Protein AF-A0A382PCJ2-F1 (afdb_monomer_lite)

Structure (mmCIF, N/CA/C/O backbone):
data_AF-A0A382PCJ2-F1
#
_entry.id   AF-A0A382PCJ2-F1
#
loop_
_atom_site.group_PDB
_atom_site.id
_atom_site.type_symbol
_atom_site.label_atom_id
_atom_site.label_alt_id
_atom_site.label_comp_id
_atom_site.label_asym_id
_atom_site.label_entity_id
_atom_site.label_seq_id
_atom_site.pdbx_PDB_ins_code
_atom_site.Cartn_x
_atom_site.Cartn_y
_atom_site.Cartn_z
_atom_site.occupancy
_atom_site.B_iso_or_equiv
_atom_site.auth_seq_id
_atom_site.auth_comp_id
_atom_site.auth_asym_id
_atom_site.auth_atom_id
_atom_site.pdbx_PDB_model_num
ATOM 1 N N . MET A 1 1 ? -37.882 2.345 -4.789 1.00 73.88 1 MET A N 1
ATOM 2 C CA . MET A 1 1 ? -37.078 1.806 -5.916 1.00 73.88 1 MET A CA 1
ATOM 3 C C . MET A 1 1 ? -35.637 2.309 -5.923 1.00 73.88 1 MET A C 1
ATOM 5 O O . MET A 1 1 ? -34.741 1.479 -5.867 1.00 73.88 1 MET A O 1
ATOM 9 N N . ILE A 1 2 ? -35.385 3.625 -5.917 1.00 85.50 2 ILE A N 1
ATOM 10 C CA . ILE A 1 2 ? -34.018 4.200 -5.956 1.00 85.50 2 ILE A CA 1
ATOM 11 C C . ILE A 1 2 ? -33.118 3.710 -4.804 1.00 85.50 2 ILE A C 1
ATOM 13 O O . ILE A 1 2 ? -31.953 3.381 -5.018 1.00 85.50 2 ILE A O 1
ATOM 17 N N . SER A 1 3 ? -33.665 3.580 -3.592 1.00 86.50 3 SER A N 1
ATOM 18 C CA . SER A 1 3 ? -32.936 3.057 -2.426 1.00 86.50 3 SER A CA 1
ATOM 19 C C . SER A 1 3 ? -32.513 1.589 -2.572 1.00 86.50 3 SER A C 1
ATOM 21 O O . SER A 1 3 ? -31.438 1.214 -2.113 1.00 86.50 3 SER A O 1
ATOM 23 N N . HIS A 1 4 ? -33.323 0.764 -3.242 1.00 90.81 4 HIS A N 1
ATOM 24 C CA . HIS A 1 4 ? -33.021 -0.647 -3.494 1.00 90.81 4 HIS A CA 1
ATOM 25 C C . HIS A 1 4 ? -31.885 -0.796 -4.513 1.00 90.81 4 HIS A C 1
ATOM 27 O O . HIS A 1 4 ? -30.919 -1.511 -4.263 1.00 90.81 4 HIS A O 1
ATOM 33 N N . PHE A 1 5 ? -31.958 -0.038 -5.609 1.00 94.25 5 PHE A N 1
ATOM 34 C CA . PHE A 1 5 ? -30.932 -0.025 -6.650 1.00 94.25 5 PHE A CA 1
ATOM 35 C C . PHE A 1 5 ? -29.573 0.454 -6.121 1.00 94.25 5 PHE A C 1
ATOM 37 O O . PHE A 1 5 ? -28.561 -0.222 -6.298 1.00 94.25 5 PHE A O 1
ATOM 44 N N . ARG A 1 6 ? -29.555 1.573 -5.378 1.00 93.56 6 ARG A N 1
ATOM 45 C CA . ARG A 1 6 ? -28.334 2.091 -4.742 1.00 93.56 6 ARG A CA 1
ATOM 46 C C . ARG A 1 6 ? -27.707 1.062 -3.803 1.00 93.56 6 ARG A C 1
ATOM 48 O O . ARG A 1 6 ? -26.492 0.898 -3.823 1.00 93.56 6 ARG A O 1
ATOM 55 N N . ARG A 1 7 ? -28.515 0.364 -2.997 1.00 94.75 7 ARG A N 1
ATOM 56 C CA . ARG A 1 7 ? -28.010 -0.654 -2.065 1.00 94.75 7 ARG A CA 1
ATOM 57 C C . ARG A 1 7 ? -27.307 -1.787 -2.807 1.00 94.75 7 ARG A C 1
ATOM 59 O O . ARG A 1 7 ? -26.197 -2.130 -2.430 1.00 94.75 7 ARG A O 1
ATOM 66 N N . ILE A 1 8 ? -27.915 -2.320 -3.867 1.00 94.94 8 ILE A N 1
ATOM 67 C CA . ILE A 1 8 ? -27.347 -3.431 -4.646 1.00 94.94 8 ILE A CA 1
ATOM 68 C C . ILE A 1 8 ? -26.013 -3.035 -5.286 1.00 94.94 8 ILE A C 1
ATOM 70 O O . ILE A 1 8 ? -25.041 -3.779 -5.167 1.00 94.94 8 ILE A O 1
ATOM 74 N N . ILE A 1 9 ? -25.939 -1.850 -5.900 1.00 95.88 9 ILE A N 1
ATOM 75 C CA . ILE A 1 9 ? -24.688 -1.354 -6.492 1.00 95.88 9 ILE A CA 1
ATOM 76 C C . ILE A 1 9 ? -23.611 -1.167 -5.424 1.00 95.88 9 ILE A C 1
ATOM 78 O O . ILE A 1 9 ? -22.482 -1.605 -5.623 1.00 95.88 9 ILE A O 1
ATOM 82 N N . LEU A 1 10 ? -23.944 -0.551 -4.285 1.00 95.81 10 LEU A N 1
ATOM 83 C CA . LEU A 1 10 ? -22.983 -0.360 -3.197 1.00 95.81 10 LEU A CA 1
ATOM 84 C C . LEU A 1 10 ? -22.488 -1.697 -2.644 1.00 95.81 10 LEU A C 1
ATOM 86 O O . LEU A 1 10 ? -21.294 -1.848 -2.416 1.00 95.81 10 LEU A O 1
ATOM 90 N N . THR A 1 11 ? -23.375 -2.678 -2.473 1.00 94.19 11 THR A N 1
ATOM 91 C CA . THR A 1 11 ? -22.992 -4.026 -2.041 1.00 94.19 11 THR A CA 1
ATOM 92 C C . THR A 1 11 ? -22.041 -4.685 -3.041 1.00 94.19 11 THR A C 1
ATOM 94 O O . THR A 1 11 ? -21.005 -5.201 -2.630 1.00 94.19 11 THR A O 1
ATOM 97 N N . GLY A 1 12 ? -22.339 -4.626 -4.344 1.00 93.56 12 GLY A N 1
ATOM 98 C CA . GLY A 1 12 ? -21.461 -5.174 -5.384 1.00 93.56 12 GLY A CA 1
ATOM 99 C C . GLY A 1 12 ? -20.105 -4.465 -5.462 1.00 93.56 12 GLY A C 1
ATOM 100 O O . GLY A 1 12 ? -19.071 -5.120 -5.565 1.00 93.56 12 GLY A O 1
ATOM 101 N N . LEU A 1 13 ? -20.093 -3.134 -5.340 1.00 94.38 13 LEU A N 1
ATOM 102 C CA . LEU A 1 13 ? -18.860 -2.351 -5.315 1.00 94.38 13 LEU A CA 1
ATOM 103 C C . LEU A 1 13 ? -18.000 -2.727 -4.106 1.00 94.38 13 LEU A C 1
ATOM 105 O O . LEU A 1 13 ? -16.825 -3.027 -4.275 1.00 94.38 13 LEU A O 1
ATOM 109 N N . LEU A 1 14 ? -18.581 -2.770 -2.904 1.00 91.56 14 LEU A N 1
ATOM 110 C CA . LEU A 1 14 ? -17.864 -3.149 -1.684 1.00 91.56 14 LEU A CA 1
ATOM 111 C C . LEU A 1 14 ? -17.287 -4.566 -1.770 1.00 91.56 14 LEU A C 1
ATOM 113 O O . LEU A 1 14 ? -16.173 -4.791 -1.303 1.00 91.56 14 LEU A O 1
ATOM 117 N N . ALA A 1 15 ? -17.998 -5.498 -2.409 1.00 91.75 15 ALA A N 1
ATOM 118 C CA . ALA A 1 15 ? -17.514 -6.860 -2.610 1.00 91.75 15 ALA A CA 1
ATOM 119 C C . ALA A 1 15 ? -16.257 -6.927 -3.500 1.00 91.75 15 ALA A C 1
ATOM 121 O O . ALA A 1 15 ? -15.400 -7.780 -3.273 1.00 91.75 15 ALA A O 1
ATOM 122 N N . ILE A 1 16 ? -16.111 -6.025 -4.482 1.00 94.69 16 ILE A N 1
ATOM 123 C CA . ILE A 1 16 ? -14.946 -6.013 -5.384 1.00 94.69 16 ILE A CA 1
ATOM 124 C C . ILE A 1 16 ? -13.733 -5.283 -4.798 1.00 94.69 16 ILE A C 1
ATOM 126 O O . ILE A 1 16 ? -12.611 -5.539 -5.234 1.00 94.69 16 ILE A O 1
ATOM 130 N N . VAL A 1 17 ? -13.932 -4.402 -3.807 1.00 92.81 17 VAL A N 1
ATOM 131 C CA . VAL A 1 17 ? -12.863 -3.609 -3.168 1.00 92.81 17 VAL A CA 1
ATOM 132 C C . VAL A 1 17 ? -11.629 -4.440 -2.791 1.00 92.81 17 VAL A C 1
ATOM 134 O O . VAL A 1 17 ? -10.541 -4.039 -3.202 1.00 92.81 17 VAL A O 1
ATOM 137 N N . PRO A 1 18 ? -11.720 -5.573 -2.062 1.00 89.12 18 PRO A N 1
ATOM 138 C CA . PRO A 1 18 ? -10.528 -6.327 -1.668 1.00 89.12 18 PRO A CA 1
ATOM 139 C C . PRO A 1 18 ? -9.737 -6.860 -2.870 1.00 89.12 18 PRO A C 1
ATOM 141 O O . PRO A 1 18 ? -8.511 -6.783 -2.877 1.00 89.12 18 PRO A O 1
ATOM 144 N N . VAL A 1 19 ? -10.420 -7.336 -3.913 1.00 93.88 19 VAL A N 1
ATOM 145 C CA . VAL A 1 19 ? -9.778 -7.852 -5.135 1.00 93.88 19 VAL A CA 1
ATOM 146 C C . VAL A 1 19 ? -9.173 -6.718 -5.963 1.00 93.88 19 VAL A C 1
ATOM 148 O O . VAL A 1 19 ? -8.057 -6.824 -6.468 1.00 93.88 19 VAL A O 1
ATOM 151 N N . ALA A 1 20 ? -9.882 -5.598 -6.087 1.00 95.44 20 ALA A N 1
ATOM 152 C CA . ALA A 1 20 ? -9.362 -4.420 -6.770 1.00 95.44 20 ALA A CA 1
ATOM 153 C C . ALA A 1 20 ? -8.125 -3.860 -6.050 1.00 95.44 20 ALA A C 1
ATOM 155 O O . ALA A 1 20 ? -7.157 -3.461 -6.699 1.00 95.44 20 ALA A O 1
ATOM 156 N N . LEU A 1 21 ? -8.131 -3.875 -4.714 1.00 93.75 21 LEU A N 1
ATOM 157 C CA . LEU A 1 21 ? -7.011 -3.430 -3.895 1.00 93.75 21 LEU A CA 1
ATOM 158 C C . LEU A 1 21 ? -5.778 -4.320 -4.090 1.00 93.75 21 LEU A C 1
ATOM 160 O O . LEU A 1 21 ? -4.690 -3.788 -4.307 1.00 93.75 21 LEU A O 1
ATOM 164 N N . THR A 1 22 ? -5.926 -5.650 -4.070 1.00 93.38 22 THR A N 1
ATOM 165 C CA . THR A 1 22 ? -4.795 -6.558 -4.330 1.00 93.38 22 THR A CA 1
ATOM 166 C C . THR A 1 22 ? -4.230 -6.352 -5.731 1.00 93.38 22 THR A C 1
ATOM 168 O O . THR A 1 22 ? -3.015 -6.223 -5.881 1.00 93.38 22 THR A O 1
ATOM 171 N N . PHE A 1 23 ? -5.090 -6.225 -6.746 1.00 96.50 23 PHE A N 1
ATOM 172 C CA . PHE A 1 23 ? -4.660 -5.935 -8.113 1.00 96.50 23 PHE A CA 1
ATOM 173 C C . PHE A 1 23 ? -3.892 -4.610 -8.209 1.00 96.50 23 PHE A C 1
ATOM 175 O O . PHE A 1 23 ? -2.836 -4.552 -8.840 1.00 96.50 23 PHE A O 1
ATOM 182 N N . TYR A 1 24 ? -4.378 -3.554 -7.552 1.00 97.00 24 TYR A N 1
ATOM 183 C CA . TYR A 1 24 ? -3.717 -2.250 -7.547 1.00 97.00 24 TYR A CA 1
ATOM 184 C C . TYR A 1 24 ? -2.331 -2.308 -6.891 1.00 97.00 24 TYR A C 1
ATOM 186 O O . TYR A 1 24 ? -1.367 -1.774 -7.441 1.00 97.00 24 TYR A O 1
ATOM 194 N N . ILE A 1 25 ? -2.208 -3.007 -5.758 1.00 95.94 25 ILE A N 1
ATOM 195 C CA . ILE A 1 25 ? -0.929 -3.202 -5.061 1.00 95.94 25 ILE A CA 1
ATOM 196 C C . ILE A 1 25 ? 0.053 -3.977 -5.947 1.00 95.94 25 ILE A C 1
ATOM 198 O O . ILE A 1 25 ? 1.183 -3.529 -6.140 1.00 95.94 25 ILE A O 1
ATOM 202 N N . LEU A 1 26 ? -0.376 -5.102 -6.530 1.00 96.19 26 LEU A N 1
ATOM 203 C CA . LEU A 1 26 ? 0.473 -5.911 -7.409 1.00 96.19 26 LEU A CA 1
ATOM 204 C C . LEU A 1 26 ? 0.925 -5.128 -8.642 1.00 96.19 26 LEU A C 1
ATOM 206 O O . LEU A 1 26 ? 2.102 -5.170 -8.989 1.00 96.19 26 LEU A O 1
ATOM 210 N N . LYS A 1 27 ? 0.026 -4.359 -9.267 1.00 95.94 27 LYS A N 1
ATOM 211 C CA . LYS A 1 27 ? 0.370 -3.481 -10.391 1.00 95.94 27 LYS A CA 1
ATOM 212 C C . LYS A 1 27 ? 1.393 -2.418 -9.983 1.00 95.94 27 LYS A C 1
ATOM 214 O O . LYS A 1 27 ? 2.303 -2.128 -10.759 1.00 95.94 27 LYS A O 1
ATOM 219 N N . GLY A 1 28 ? 1.258 -1.847 -8.785 1.00 96.31 28 GLY A N 1
ATOM 220 C CA . GLY A 1 28 ? 2.211 -0.886 -8.232 1.00 96.31 28 GLY A CA 1
ATOM 221 C C . GLY A 1 28 ? 3.609 -1.482 -8.074 1.00 96.31 28 GLY A C 1
ATOM 222 O O . GLY A 1 28 ? 4.573 -0.903 -8.567 1.00 96.31 28 GLY A O 1
ATOM 223 N N . ILE A 1 29 ? 3.707 -2.668 -7.464 1.00 95.69 29 ILE A N 1
ATOM 224 C CA . ILE A 1 29 ? 4.976 -3.400 -7.310 1.00 95.69 29 ILE A CA 1
ATOM 225 C C . ILE A 1 29 ? 5.568 -3.738 -8.679 1.00 95.69 29 ILE A C 1
ATOM 227 O O . ILE A 1 29 ? 6.741 -3.467 -8.916 1.00 95.69 29 ILE A O 1
ATOM 231 N N . PHE A 1 30 ? 4.751 -4.272 -9.588 1.00 95.38 30 PHE A N 1
ATOM 232 C CA . PHE A 1 30 ? 5.167 -4.593 -10.950 1.00 95.38 30 PHE A CA 1
ATOM 233 C C . PHE A 1 30 ? 5.759 -3.376 -11.653 1.00 95.38 30 PHE A C 1
ATOM 235 O O . PHE A 1 30 ? 6.877 -3.441 -12.142 1.00 95.38 30 PHE A O 1
ATOM 242 N N . THR A 1 31 ? 5.046 -2.249 -11.641 1.00 94.31 31 THR A N 1
ATOM 243 C CA . THR A 1 31 ? 5.489 -1.017 -12.308 1.00 94.31 31 THR A CA 1
ATOM 244 C C . THR A 1 31 ? 6.756 -0.462 -11.662 1.00 94.31 31 THR A C 1
ATOM 246 O O . THR A 1 31 ? 7.644 0.015 -12.357 1.00 94.31 31 THR A O 1
ATOM 249 N N . PHE A 1 32 ? 6.868 -0.538 -10.334 1.00 93.81 32 PHE A N 1
ATOM 250 C CA . PHE A 1 32 ? 8.067 -0.117 -9.616 1.00 93.81 32 PHE A CA 1
ATOM 251 C C . PHE A 1 32 ? 9.288 -0.953 -10.017 1.00 93.81 32 PHE A C 1
ATOM 253 O O . PHE A 1 32 ? 10.334 -0.394 -10.336 1.00 93.81 32 PHE A O 1
ATOM 260 N N . LEU A 1 33 ? 9.147 -2.281 -10.041 1.00 92.56 33 LEU A N 1
ATOM 261 C CA . LEU A 1 33 ? 10.225 -3.191 -10.424 1.00 92.56 33 LEU A CA 1
ATOM 262 C C . LEU A 1 33 ? 10.571 -3.075 -11.908 1.00 92.56 33 LEU A C 1
ATOM 264 O O . LEU A 1 33 ? 11.749 -3.066 -12.253 1.00 92.56 33 LEU A O 1
ATOM 268 N N . ASP A 1 34 ? 9.570 -2.948 -12.776 1.00 90.56 34 ASP A N 1
ATOM 269 C CA . ASP A 1 34 ? 9.768 -2.750 -14.211 1.00 90.56 34 ASP A CA 1
ATOM 270 C C . ASP A 1 34 ? 10.530 -1.444 -14.466 1.00 90.56 34 ASP A C 1
ATOM 272 O O . ASP A 1 34 ? 11.560 -1.454 -15.127 1.00 90.56 34 ASP A O 1
ATOM 276 N N . ASN A 1 35 ? 10.145 -0.340 -13.820 1.00 91.12 35 ASN A N 1
ATOM 277 C CA . ASN A 1 35 ? 10.861 0.933 -13.934 1.00 91.12 35 ASN A CA 1
ATOM 278 C C . ASN A 1 35 ? 12.280 0.890 -13.352 1.00 91.12 35 ASN A C 1
ATOM 280 O O . ASN A 1 35 ? 13.169 1.559 -13.872 1.00 91.12 35 ASN A O 1
ATOM 284 N N . LEU A 1 36 ? 12.503 0.128 -12.277 1.00 90.44 36 LEU A N 1
ATOM 285 C CA . LEU A 1 36 ? 13.827 -0.036 -11.674 1.00 90.44 36 LEU A CA 1
ATOM 286 C C . LEU A 1 36 ? 14.763 -0.857 -12.570 1.00 90.44 36 LEU A C 1
ATOM 288 O O . LEU A 1 36 ? 15.965 -0.607 -12.611 1.00 90.44 36 LEU A O 1
ATOM 292 N N . THR A 1 37 ? 14.216 -1.846 -13.274 1.00 88.62 37 THR A N 1
ATOM 293 C CA . THR A 1 37 ? 14.999 -2.815 -14.047 1.00 88.62 37 THR A CA 1
ATOM 294 C C . THR A 1 37 ? 15.124 -2.459 -15.526 1.00 88.62 37 THR A C 1
ATOM 296 O O . THR A 1 37 ? 16.157 -2.738 -16.131 1.00 88.62 37 THR A O 1
ATOM 299 N N . SER A 1 38 ? 14.124 -1.790 -16.103 1.00 85.75 38 SER A N 1
ATOM 300 C CA . SER A 1 38 ? 14.084 -1.367 -17.508 1.00 85.75 38 SER A CA 1
ATOM 301 C C . SER A 1 38 ? 15.350 -0.629 -17.975 1.00 85.75 38 SER A C 1
ATOM 303 O O . SER A 1 38 ? 15.822 -0.951 -19.065 1.00 85.75 38 SER A O 1
ATOM 305 N N . PRO A 1 39 ? 15.963 0.294 -17.200 1.00 85.94 39 PRO A N 1
ATOM 306 C CA . PRO A 1 39 ? 17.200 0.960 -17.614 1.00 85.94 39 PRO A CA 1
ATOM 307 C C . PRO A 1 39 ? 18.363 -0.020 -17.813 1.00 85.94 39 PRO A C 1
ATOM 309 O O . PRO A 1 39 ? 19.033 0.023 -18.838 1.00 85.94 39 PRO A O 1
ATOM 312 N N . ILE A 1 40 ? 18.536 -0.957 -16.877 1.00 85.81 40 ILE A N 1
ATOM 313 C CA . ILE A 1 40 ? 19.620 -1.950 -16.887 1.00 85.81 40 ILE A CA 1
ATOM 314 C C . ILE A 1 40 ? 19.471 -2.881 -18.097 1.00 85.81 40 ILE A C 1
ATOM 316 O O . ILE A 1 40 ? 20.431 -3.162 -18.806 1.00 85.81 40 ILE A O 1
ATOM 320 N N . PHE A 1 41 ? 18.247 -3.334 -18.367 1.00 83.88 41 PHE A N 1
ATOM 321 C CA . PHE A 1 41 ? 17.969 -4.243 -19.480 1.00 83.88 41 PHE A CA 1
ATOM 322 C C . PHE A 1 41 ? 18.061 -3.568 -20.852 1.00 83.88 41 PHE A C 1
ATOM 324 O O . PHE A 1 41 ? 18.506 -4.201 -21.809 1.00 83.88 41 PHE A O 1
ATOM 331 N N . LYS A 1 42 ? 17.702 -2.281 -20.943 1.00 82.19 42 LYS A N 1
ATOM 332 C CA . LYS A 1 42 ? 17.872 -1.484 -22.167 1.00 82.19 42 LYS A CA 1
ATOM 333 C C . LYS A 1 42 ? 19.339 -1.263 -22.518 1.00 82.19 42 LYS A C 1
ATOM 335 O O . LYS A 1 42 ? 19.676 -1.310 -23.692 1.00 82.19 42 LYS A O 1
ATOM 340 N N . GLU A 1 43 ? 20.205 -1.052 -21.529 1.00 84.44 43 GLU A N 1
ATOM 341 C CA . GLU A 1 43 ? 21.649 -0.909 -21.765 1.00 84.44 43 GLU A CA 1
ATOM 342 C C . GLU A 1 43 ? 22.303 -2.210 -22.255 1.00 84.44 43 GLU A C 1
ATOM 344 O O . GLU A 1 43 ? 23.308 -2.166 -22.959 1.00 84.44 43 GLU A O 1
ATOM 349 N N . MET A 1 44 ? 21.721 -3.365 -21.920 1.00 83.69 44 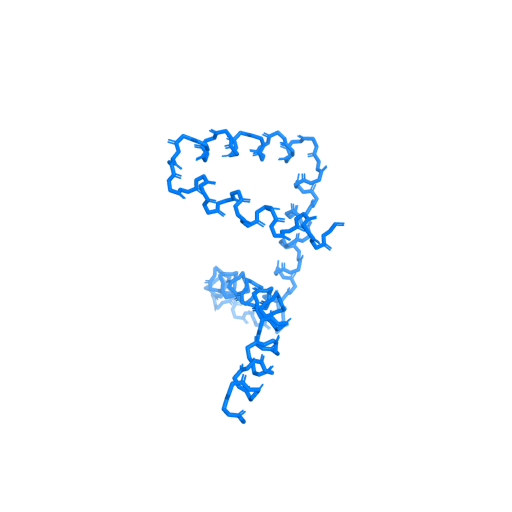MET A N 1
ATOM 350 C CA . MET A 1 44 ? 22.228 -4.684 -22.312 1.00 83.69 44 MET A CA 1
ATOM 351 C C . MET A 1 44 ? 21.568 -5.253 -23.582 1.00 83.69 44 MET A C 1
ATOM 353 O O . MET A 1 44 ? 21.922 -6.357 -23.983 1.00 83.69 44 MET A O 1
ATOM 357 N N . ASP A 1 45 ? 20.618 -4.534 -24.193 1.00 81.88 45 ASP A N 1
ATOM 358 C CA . ASP A 1 45 ? 19.802 -4.972 -25.344 1.00 81.88 45 ASP A CA 1
ATOM 359 C C . ASP A 1 45 ? 19.060 -6.312 -25.110 1.00 81.88 45 ASP A C 1
ATOM 361 O O . ASP A 1 45 ? 18.773 -7.087 -26.023 1.00 81.88 45 ASP A O 1
ATOM 365 N N . ILE A 1 46 ? 18.746 -6.606 -23.841 1.00 80.31 46 ILE A N 1
ATOM 366 C CA . ILE A 1 46 ? 18.072 -7.837 -23.413 1.00 80.31 46 ILE A CA 1
ATOM 367 C C . ILE A 1 46 ? 16.627 -7.499 -23.052 1.00 80.31 46 ILE A C 1
ATOM 369 O O . ILE A 1 46 ? 16.359 -6.868 -22.033 1.00 80.31 46 ILE A O 1
ATOM 373 N N . TYR A 1 47 ? 15.669 -7.983 -23.843 1.00 78.69 47 TYR A N 1
ATOM 374 C CA . TYR A 1 47 ? 14.247 -7.916 -23.506 1.00 78.69 47 TYR A CA 1
ATOM 375 C C . TYR A 1 47 ? 13.737 -9.289 -23.066 1.00 78.69 47 TYR A C 1
ATOM 377 O O . TYR A 1 47 ? 13.652 -10.217 -23.870 1.00 78.69 47 TYR A O 1
ATOM 385 N N . ILE A 1 48 ? 13.369 -9.418 -21.789 1.00 81.38 48 ILE A N 1
ATOM 386 C CA . ILE A 1 48 ? 12.754 -10.639 -21.256 1.00 81.38 48 ILE A CA 1
ATOM 387 C C . ILE A 1 48 ? 11.268 -10.361 -20.995 1.00 81.38 48 ILE A C 1
ATOM 389 O O . ILE A 1 48 ? 10.929 -9.708 -19.999 1.00 81.38 48 ILE A O 1
ATOM 393 N N . PRO A 1 49 ? 10.354 -10.849 -21.853 1.00 79.50 49 PRO A N 1
ATOM 394 C CA . PRO A 1 49 ? 8.926 -10.687 -21.622 1.00 79.50 49 PRO A CA 1
ATOM 395 C C . PRO A 1 49 ? 8.516 -11.406 -20.330 1.00 79.50 49 PRO A C 1
ATOM 397 O O . PRO A 1 49 ? 8.912 -12.540 -20.073 1.00 79.50 49 PRO A O 1
ATOM 400 N N . GLY A 1 50 ? 7.716 -10.740 -19.495 1.00 83.88 50 GLY A N 1
ATOM 401 C CA . GLY A 1 50 ? 7.215 -11.310 -18.238 1.00 83.88 50 GLY A CA 1
ATOM 402 C C . GLY A 1 50 ? 8.187 -11.262 -17.051 1.00 83.88 50 GLY A C 1
ATOM 403 O O . GLY A 1 50 ? 7.797 -11.654 -15.950 1.00 83.88 50 GLY A O 1
ATOM 404 N N . LEU A 1 51 ? 9.403 -10.723 -17.215 1.00 87.94 51 LEU A N 1
ATOM 405 C CA . LEU A 1 51 ? 10.375 -10.584 -16.123 1.00 87.94 51 LEU A CA 1
ATOM 406 C C . LEU A 1 51 ? 9.810 -9.790 -14.936 1.00 87.94 51 LEU A C 1
ATOM 408 O O . LEU A 1 51 ? 9.919 -10.229 -13.794 1.00 87.94 51 LEU A O 1
ATOM 412 N N . GLY A 1 52 ? 9.149 -8.657 -15.195 1.00 88.12 52 GLY A N 1
ATOM 413 C CA . GLY A 1 52 ? 8.551 -7.844 -14.133 1.00 88.12 52 GLY A CA 1
ATOM 414 C C . GLY A 1 52 ? 7.515 -8.615 -13.305 1.00 88.12 52 GLY A C 1
ATOM 415 O O . GLY A 1 52 ? 7.426 -8.424 -12.092 1.00 88.12 52 GLY A O 1
ATOM 416 N N . ILE A 1 53 ? 6.773 -9.544 -13.921 1.00 91.31 53 ILE A N 1
ATOM 417 C CA . ILE A 1 53 ? 5.803 -10.401 -13.218 1.00 91.31 53 ILE A CA 1
ATOM 418 C C . ILE A 1 53 ? 6.545 -11.392 -12.318 1.00 91.31 53 ILE A C 1
ATOM 420 O O . ILE A 1 53 ? 6.216 -11.514 -11.139 1.00 91.31 53 ILE A O 1
ATOM 424 N N . LEU A 1 54 ? 7.573 -12.060 -12.846 1.00 93.69 54 LEU A N 1
ATOM 425 C CA . LEU A 1 54 ? 8.388 -13.007 -12.084 1.00 93.69 54 LEU A CA 1
ATOM 426 C C . LEU A 1 54 ? 9.072 -12.330 -10.886 1.00 93.69 54 LEU A C 1
ATOM 428 O O . LEU A 1 54 ? 9.020 -12.848 -9.771 1.00 93.69 54 LEU A O 1
ATOM 432 N N . LEU A 1 55 ? 9.642 -11.141 -11.090 1.00 94.06 55 LEU A N 1
ATOM 433 C CA . LEU A 1 55 ? 10.246 -10.344 -10.023 1.00 94.06 55 LEU A CA 1
ATOM 434 C C . LEU A 1 55 ? 9.215 -9.910 -8.977 1.00 94.06 55 LEU A C 1
ATOM 436 O O . LEU A 1 55 ? 9.499 -9.967 -7.784 1.00 94.06 55 LEU A O 1
ATOM 440 N N . THR A 1 56 ? 8.006 -9.533 -9.404 1.00 95.00 56 THR A N 1
ATOM 441 C CA . THR A 1 56 ? 6.904 -9.196 -8.489 1.00 95.00 56 THR A CA 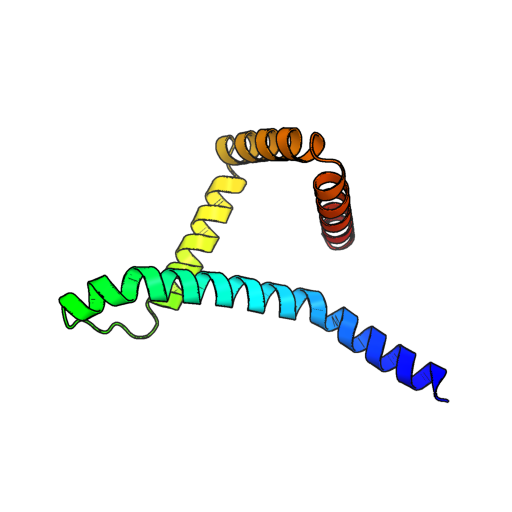1
ATOM 442 C C . THR A 1 56 ? 6.534 -10.388 -7.612 1.00 95.00 56 THR A C 1
ATOM 444 O O . THR A 1 56 ? 6.432 -10.245 -6.395 1.00 95.00 56 THR A O 1
ATOM 447 N N . LEU A 1 57 ? 6.375 -11.576 -8.204 1.00 95.94 57 LEU A N 1
ATOM 448 C CA . LEU A 1 57 ? 6.049 -12.800 -7.469 1.00 95.94 57 LEU A CA 1
ATOM 449 C C . LEU A 1 57 ? 7.153 -13.185 -6.483 1.00 95.94 57 LEU A C 1
ATOM 451 O O . LEU A 1 57 ? 6.857 -13.482 -5.325 1.00 95.94 57 LEU A O 1
ATOM 455 N N . LEU A 1 58 ? 8.417 -13.130 -6.911 1.00 96.75 58 LEU A N 1
ATOM 456 C CA . LEU A 1 58 ? 9.560 -13.382 -6.035 1.00 96.75 58 LEU A CA 1
ATOM 457 C C . LEU A 1 58 ? 9.605 -12.384 -4.877 1.00 96.75 58 LEU A C 1
ATOM 459 O O . LEU A 1 58 ? 9.767 -12.795 -3.731 1.00 96.75 58 LEU A O 1
ATOM 463 N N . LEU A 1 59 ? 9.413 -11.091 -5.146 1.00 96.12 59 LEU A N 1
ATOM 464 C CA . LEU A 1 59 ? 9.407 -10.061 -4.111 1.00 96.12 59 LEU A CA 1
ATOM 465 C C . LEU A 1 59 ? 8.296 -10.311 -3.087 1.00 96.12 59 LEU A C 1
ATOM 467 O O . LEU A 1 59 ? 8.561 -10.293 -1.887 1.00 96.12 59 LEU A O 1
ATOM 471 N N . VAL A 1 60 ? 7.071 -10.590 -3.539 1.00 96.38 60 VAL A N 1
ATOM 472 C CA . VAL A 1 60 ? 5.941 -10.898 -2.646 1.00 96.38 60 VAL A CA 1
ATOM 473 C C . VAL A 1 60 ? 6.224 -12.155 -1.818 1.00 96.38 60 VAL A C 1
ATOM 475 O O . VAL A 1 60 ? 5.980 -12.159 -0.611 1.00 96.38 60 VAL A O 1
ATOM 478 N N . TYR A 1 61 ? 6.794 -13.195 -2.429 1.00 96.19 61 TYR A N 1
ATOM 479 C CA . TYR A 1 61 ? 7.185 -14.420 -1.734 1.00 96.19 61 TYR A CA 1
ATOM 480 C C . TYR A 1 61 ? 8.241 -14.160 -0.651 1.00 96.19 61 TYR A C 1
ATOM 482 O O . TYR A 1 61 ? 8.049 -14.546 0.504 1.00 96.19 61 TYR A O 1
ATOM 490 N N . PHE A 1 62 ? 9.323 -13.448 -0.981 1.00 96.44 62 PHE A N 1
ATOM 491 C CA . PHE A 1 62 ? 10.373 -13.110 -0.019 1.00 96.44 62 PHE A CA 1
ATOM 492 C C . PHE A 1 62 ? 9.872 -12.194 1.097 1.00 96.44 62 PHE A C 1
ATOM 494 O O . PHE A 1 62 ? 10.248 -12.398 2.251 1.00 96.44 62 PHE A O 1
ATOM 501 N N . LEU A 1 63 ? 8.990 -11.233 0.802 1.00 94.88 63 LEU A N 1
ATOM 502 C CA . LEU A 1 63 ? 8.331 -10.429 1.833 1.00 94.88 63 LEU A CA 1
ATOM 503 C C . LEU A 1 63 ? 7.497 -11.302 2.777 1.00 94.88 63 LEU A C 1
ATOM 505 O O . LEU A 1 63 ? 7.567 -11.121 3.993 1.00 94.88 63 LEU A O 1
ATOM 509 N N . GLY A 1 64 ? 6.754 -12.275 2.245 1.00 93.50 64 GLY A N 1
ATOM 510 C CA . GLY A 1 64 ? 5.998 -13.238 3.046 1.00 93.50 64 GLY A CA 1
ATOM 511 C C . GLY A 1 64 ? 6.900 -14.075 3.957 1.00 93.50 64 GLY A C 1
ATOM 512 O O . GLY A 1 64 ? 6.656 -14.163 5.164 1.00 93.50 64 GLY A O 1
ATOM 513 N N . LEU A 1 65 ? 7.988 -14.630 3.416 1.00 96.00 65 LEU A N 1
ATOM 514 C CA . LEU A 1 65 ? 8.992 -15.358 4.201 1.00 96.00 65 LEU A CA 1
ATOM 515 C C . LEU A 1 65 ? 9.622 -14.480 5.284 1.00 96.00 65 LEU A C 1
ATOM 517 O O . LEU A 1 65 ? 9.802 -14.912 6.423 1.00 96.00 65 LEU A O 1
ATOM 521 N N . PHE A 1 66 ? 9.935 -13.231 4.944 1.00 95.25 66 PHE A N 1
ATOM 522 C CA . PHE A 1 66 ? 10.519 -12.288 5.881 1.00 95.25 66 PHE A CA 1
ATOM 523 C C . PHE A 1 66 ? 9.565 -12.017 7.045 1.00 95.25 66 PHE A C 1
ATOM 525 O O . PHE A 1 66 ? 9.950 -12.213 8.196 1.00 95.25 66 PHE A O 1
ATOM 532 N N . ILE A 1 67 ? 8.316 -11.641 6.746 1.00 92.81 67 ILE A N 1
ATOM 533 C CA . ILE A 1 67 ? 7.273 -11.309 7.728 1.00 92.81 67 ILE A CA 1
ATOM 534 C C . ILE A 1 67 ? 6.953 -12.492 8.649 1.00 92.81 67 ILE A C 1
ATOM 536 O O . ILE A 1 67 ? 6.742 -12.303 9.848 1.00 92.81 67 ILE A O 1
ATOM 540 N N . THR A 1 68 ? 6.919 -13.711 8.111 1.00 92.75 68 THR A N 1
ATOM 541 C CA . THR A 1 68 ? 6.566 -14.916 8.879 1.00 92.75 68 THR A CA 1
ATOM 542 C C . THR A 1 68 ? 7.680 -15.383 9.817 1.00 92.75 68 THR A C 1
ATOM 544 O O . THR A 1 68 ? 7.396 -16.043 10.823 1.00 92.75 68 THR A O 1
ATOM 547 N N . ASN A 1 69 ? 8.930 -14.996 9.553 1.00 94.88 69 ASN A N 1
ATOM 548 C CA . ASN A 1 69 ? 10.071 -15.329 10.396 1.00 94.88 69 ASN A CA 1
ATOM 549 C C . ASN A 1 69 ? 10.136 -14.465 11.677 1.00 94.88 69 ASN A C 1
ATOM 551 O O . ASN A 1 69 ? 9.538 -13.393 11.781 1.00 94.88 69 ASN A O 1
ATOM 555 N N . ILE A 1 70 ? 10.909 -14.914 12.671 1.00 93.38 70 ILE A N 1
ATOM 556 C CA . ILE A 1 70 ? 11.113 -14.246 13.969 1.00 93.38 70 ILE A CA 1
ATOM 557 C C . ILE A 1 70 ? 11.608 -12.804 13.780 1.00 93.38 70 ILE A C 1
ATOM 559 O O . ILE A 1 70 ? 11.147 -11.893 14.471 1.00 93.38 70 ILE A O 1
ATOM 563 N N . LEU A 1 71 ? 12.516 -12.587 12.822 1.00 94.75 71 LEU A N 1
ATOM 564 C CA . LEU A 1 71 ? 13.023 -11.255 12.490 1.00 94.75 71 LEU A CA 1
ATOM 565 C C . LEU A 1 71 ? 11.918 -10.344 11.946 1.00 94.75 71 LEU A C 1
ATOM 567 O O . LEU A 1 71 ? 11.767 -9.232 12.447 1.00 94.75 71 LEU A O 1
ATOM 571 N N . GLY A 1 72 ? 11.106 -10.815 10.995 1.00 93.31 72 GLY A N 1
ATOM 572 C CA . GLY A 1 72 ? 10.000 -10.023 10.454 1.00 93.31 72 GLY A CA 1
ATOM 573 C C . GLY A 1 72 ? 8.948 -9.693 11.499 1.00 93.31 72 GLY A C 1
ATOM 574 O O . GLY A 1 72 ? 8.541 -8.539 11.603 1.00 93.31 72 GLY A O 1
ATOM 575 N N . LYS A 1 73 ? 8.586 -10.654 12.359 1.00 93.25 73 LYS A N 1
ATOM 576 C CA . LYS A 1 73 ? 7.688 -10.405 13.500 1.00 93.25 73 LYS A CA 1
ATOM 577 C C . LYS A 1 73 ? 8.232 -9.315 14.426 1.00 93.25 73 LYS A C 1
ATOM 579 O O . LYS A 1 73 ? 7.479 -8.443 14.858 1.00 93.25 73 LYS A O 1
ATOM 584 N N . ARG A 1 74 ? 9.542 -9.323 14.704 1.00 95.00 74 ARG A N 1
ATOM 585 C CA . ARG A 1 74 ? 10.190 -8.280 15.514 1.00 95.00 74 ARG A CA 1
ATOM 586 C C . ARG A 1 74 ? 10.160 -6.925 14.802 1.00 95.00 74 ARG A C 1
ATOM 588 O O . ARG A 1 74 ? 9.796 -5.941 15.434 1.00 95.00 74 ARG A O 1
ATOM 595 N N . VAL A 1 75 ? 10.481 -6.861 13.511 1.00 95.62 75 VAL A N 1
ATOM 596 C CA . VAL A 1 75 ? 10.421 -5.612 12.729 1.00 95.62 75 VAL A CA 1
ATOM 597 C C . VAL A 1 75 ? 9.002 -5.041 12.702 1.00 95.62 75 VAL A C 1
ATOM 599 O O . VAL A 1 75 ? 8.820 -3.857 12.978 1.00 95.62 75 VAL A O 1
ATOM 602 N N . LEU A 1 76 ? 7.990 -5.876 12.458 1.00 92.94 76 LEU A N 1
ATOM 603 C CA . LEU A 1 76 ? 6.587 -5.459 12.483 1.00 92.94 76 LEU A CA 1
ATOM 604 C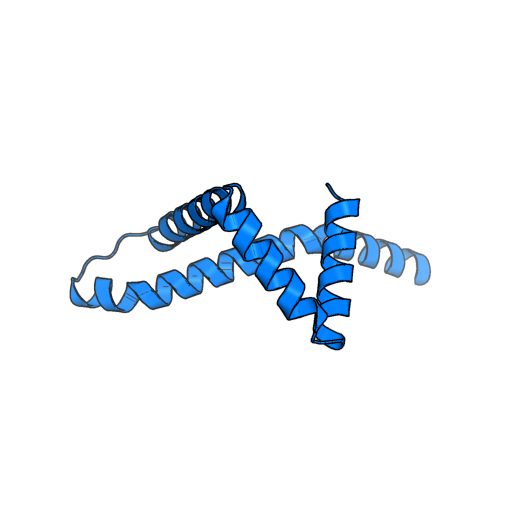 C . LEU A 1 76 ? 6.174 -4.904 13.846 1.00 92.94 76 LEU A C 1
ATOM 606 O O . LEU A 1 76 ? 5.538 -3.857 13.903 1.00 92.94 76 LEU A O 1
ATOM 610 N N . TYR A 1 77 ? 6.590 -5.538 14.943 1.00 93.25 77 TYR A N 1
ATOM 611 C CA . TYR A 1 77 ? 6.324 -5.022 16.287 1.00 93.25 77 TYR A CA 1
ATOM 612 C C . TYR A 1 77 ? 6.915 -3.619 16.508 1.00 93.25 77 TYR A C 1
ATOM 614 O O . TYR A 1 77 ? 6.262 -2.744 17.081 1.00 93.25 77 TYR A O 1
ATOM 622 N N . TRP A 1 78 ? 8.138 -3.379 16.031 1.00 95.06 78 TRP A N 1
ATOM 623 C CA . TRP A 1 78 ? 8.769 -2.059 16.109 1.00 95.06 78 TRP A CA 1
ATOM 624 C C . TRP A 1 78 ? 8.044 -1.020 15.249 1.00 95.06 78 TRP A C 1
ATOM 626 O O . TRP A 1 78 ? 7.805 0.093 15.721 1.00 95.06 78 TRP A O 1
ATOM 636 N N . LEU A 1 79 ? 7.640 -1.388 14.031 1.00 92.94 79 LEU A N 1
ATOM 637 C CA . LEU A 1 79 ? 6.847 -0.527 13.151 1.00 92.94 79 LEU A CA 1
ATOM 638 C C . LEU A 1 79 ? 5.494 -0.175 13.775 1.00 92.94 79 LEU A C 1
ATOM 640 O O . LEU A 1 79 ? 5.127 0.997 13.804 1.00 92.94 79 LEU A O 1
ATOM 644 N N . GLU A 1 80 ? 4.782 -1.150 14.345 1.00 92.44 80 GLU A N 1
ATOM 645 C CA . GLU A 1 80 ? 3.526 -0.901 15.060 1.00 92.44 80 GLU A CA 1
ATOM 646 C C . GLU A 1 80 ? 3.732 0.060 16.234 1.00 92.44 80 GLU A C 1
ATOM 648 O O . GLU A 1 80 ? 2.941 0.983 16.435 1.00 92.44 80 GLU A O 1
ATOM 653 N N . LYS A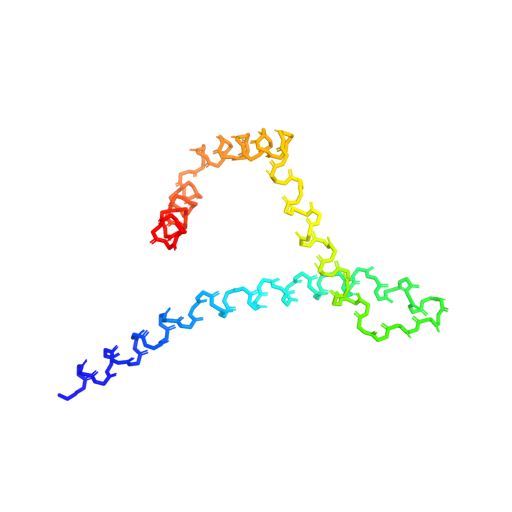 1 81 ? 4.811 -0.116 17.006 1.00 94.38 81 LYS A N 1
ATOM 654 C CA . LYS A 1 81 ? 5.141 0.786 18.115 1.00 94.38 81 LYS A CA 1
ATOM 655 C C . LYS A 1 81 ? 5.427 2.207 17.629 1.00 94.38 81 LYS A C 1
ATOM 657 O O . LYS A 1 81 ? 5.023 3.157 18.292 1.00 94.38 81 LYS A O 1
ATOM 662 N N . PHE A 1 82 ? 6.090 2.357 16.485 1.00 95.00 82 PHE A N 1
ATOM 663 C CA . PHE A 1 82 ? 6.333 3.660 15.873 1.00 95.00 82 PHE A CA 1
ATOM 664 C C . PHE A 1 82 ? 5.029 4.317 15.398 1.00 95.00 82 PHE A C 1
ATOM 666 O O . PHE A 1 82 ? 4.766 5.470 15.736 1.00 95.00 82 PHE A O 1
ATOM 673 N N . ILE A 1 83 ? 4.176 3.563 14.695 1.00 94.06 83 ILE A N 1
ATOM 674 C CA . ILE A 1 83 ? 2.876 4.025 14.185 1.00 94.06 83 ILE A CA 1
ATOM 675 C C . ILE A 1 83 ? 1.970 4.519 15.317 1.00 94.06 83 ILE A C 1
ATOM 677 O O . ILE A 1 83 ? 1.308 5.544 15.162 1.00 94.06 83 ILE A O 1
ATOM 681 N N . LYS A 1 84 ? 1.974 3.841 16.472 1.00 91.62 84 LYS A N 1
ATOM 682 C CA . LYS A 1 84 ? 1.178 4.228 17.650 1.00 91.62 84 LYS A CA 1
ATOM 683 C C . LYS A 1 84 ? 1.460 5.646 18.150 1.00 91.62 84 LYS A C 1
ATOM 685 O O . LYS A 1 84 ? 0.579 6.244 18.761 1.00 91.62 84 LYS A O 1
ATOM 690 N N . ASN A 1 85 ? 2.639 6.198 17.868 1.00 94.00 85 ASN A N 1
ATOM 691 C CA . ASN A 1 85 ? 2.996 7.558 18.275 1.00 94.00 85 ASN A CA 1
ATOM 692 C C . ASN A 1 85 ? 2.420 8.640 17.347 1.00 94.00 85 ASN A C 1
ATOM 694 O O . ASN A 1 85 ? 2.489 9.819 17.681 1.00 94.00 85 ASN A O 1
ATOM 698 N N . ILE A 1 86 ? 1.854 8.266 16.193 1.00 95.56 86 ILE A N 1
ATOM 699 C CA . ILE A 1 86 ? 1.279 9.197 15.218 1.00 95.56 86 ILE A CA 1
ATOM 700 C C . ILE A 1 86 ? -0.251 9.012 15.211 1.00 95.56 86 ILE A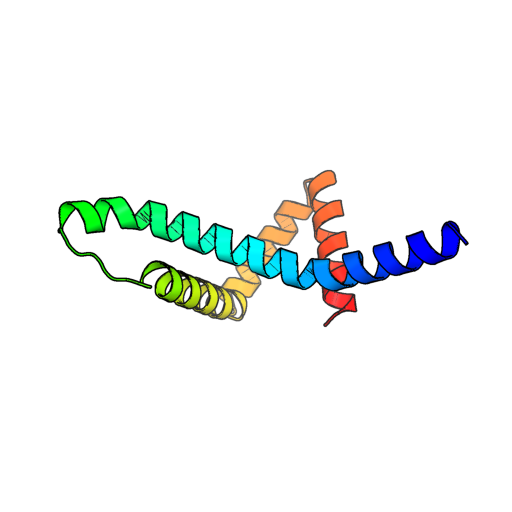 C 1
ATOM 702 O O . ILE A 1 86 ? -0.744 8.054 14.609 1.00 95.56 86 ILE A O 1
ATOM 706 N N . PRO A 1 87 ? -1.034 9.914 15.840 1.00 88.25 87 PRO A N 1
ATOM 707 C CA . PRO A 1 87 ? -2.459 9.692 16.125 1.00 88.25 87 PRO A CA 1
ATOM 708 C C . PRO A 1 87 ? -3.315 9.361 14.894 1.00 88.25 87 PRO A C 1
ATOM 710 O O . PRO A 1 87 ? -4.140 8.443 14.920 1.00 88.25 87 PRO A O 1
ATOM 713 N N . LEU A 1 88 ? -3.093 10.080 13.789 1.00 94.81 88 LEU A N 1
ATOM 714 C CA . LEU A 1 88 ? -3.851 9.890 12.551 1.00 94.81 88 LEU A CA 1
ATOM 715 C C . LEU A 1 88 ? -3.526 8.542 11.890 1.00 94.81 88 LEU A C 1
ATOM 717 O O . LEU A 1 88 ? -4.427 7.796 11.509 1.00 94.81 88 LEU A O 1
ATOM 721 N N . VAL A 1 89 ? -2.238 8.203 11.805 1.00 94.88 89 VAL A N 1
ATOM 722 C CA . VAL A 1 89 ? -1.768 6.962 11.170 1.00 94.88 89 VAL A CA 1
ATOM 723 C C . VAL A 1 89 ? -2.184 5.749 11.997 1.00 94.88 89 VAL A C 1
ATOM 725 O O . VAL A 1 89 ? -2.648 4.761 11.435 1.00 94.88 89 VAL A O 1
ATOM 728 N N . ASN A 1 90 ? -2.098 5.839 13.328 1.00 93.50 90 ASN A N 1
ATOM 729 C CA . ASN A 1 90 ? -2.547 4.787 14.234 1.00 93.50 90 ASN A CA 1
ATOM 730 C C . ASN A 1 90 ? -4.033 4.455 14.037 1.00 93.50 90 ASN A C 1
ATOM 732 O O . ASN A 1 90 ? -4.404 3.283 14.024 1.00 93.50 90 ASN A O 1
ATOM 736 N N . THR A 1 91 ? -4.881 5.468 13.848 1.00 94.44 91 THR A N 1
ATOM 737 C CA . THR A 1 91 ? -6.316 5.257 13.609 1.00 94.44 91 THR A CA 1
ATOM 738 C C . THR A 1 91 ? -6.540 4.463 12.321 1.00 94.44 91 THR A C 1
ATOM 740 O O . THR A 1 91 ? -7.170 3.409 12.354 1.00 94.44 91 THR A O 1
ATOM 743 N N . ILE A 1 92 ? -5.941 4.904 11.209 1.00 94.25 92 ILE A N 1
ATOM 744 C CA . ILE A 1 92 ? -6.063 4.241 9.900 1.00 94.25 92 ILE A CA 1
ATOM 745 C C . ILE A 1 92 ? -5.524 2.806 9.957 1.00 94.25 92 ILE A C 1
ATOM 747 O O . ILE A 1 92 ? -6.188 1.871 9.507 1.00 94.25 92 ILE A O 1
ATOM 751 N N . TYR A 1 93 ? -4.339 2.620 10.545 1.00 90.75 93 TYR A N 1
ATOM 752 C CA . TYR A 1 93 ? -3.697 1.314 10.669 1.00 90.75 93 TYR A CA 1
ATOM 753 C C . TYR A 1 93 ? -4.570 0.320 11.443 1.00 90.75 93 TYR A C 1
ATOM 755 O O . TYR A 1 93 ? -4.793 -0.799 10.980 1.00 90.75 93 TYR A O 1
ATOM 763 N N . ASN A 1 94 ? -5.117 0.734 12.590 1.00 92.56 94 ASN A N 1
ATOM 764 C CA . ASN A 1 94 ? -5.967 -0.134 13.400 1.00 92.56 94 ASN A CA 1
ATOM 765 C C . ASN A 1 94 ? -7.297 -0.451 12.706 1.00 92.56 94 ASN A C 1
ATOM 767 O O . ASN A 1 94 ? -7.740 -1.593 12.784 1.00 92.56 94 ASN A O 1
ATOM 771 N N . THR A 1 95 ? -7.906 0.498 11.985 1.00 93.38 95 THR A N 1
ATOM 772 C CA . THR A 1 95 ? -9.116 0.228 11.190 1.00 93.38 95 THR A CA 1
ATOM 773 C C . THR A 1 95 ? -8.852 -0.818 10.109 1.00 93.38 95 THR A C 1
ATOM 775 O O . THR A 1 95 ? -9.610 -1.777 9.985 1.00 93.38 95 THR A O 1
ATOM 778 N N . ILE A 1 96 ? -7.753 -0.689 9.361 1.00 90.81 96 ILE A N 1
ATOM 779 C CA . ILE A 1 96 ? -7.374 -1.679 8.343 1.00 90.81 96 ILE A CA 1
ATOM 780 C C . ILE A 1 96 ? -7.127 -3.044 8.994 1.00 90.81 96 ILE A C 1
ATOM 782 O O . ILE A 1 96 ? -7.643 -4.055 8.521 1.00 90.81 96 ILE A O 1
ATOM 786 N N . LYS A 1 97 ? -6.392 -3.079 10.112 1.00 90.00 97 LYS A N 1
ATOM 787 C CA . LYS A 1 97 ? -6.107 -4.313 10.856 1.00 90.00 97 LYS A CA 1
ATOM 788 C C . LYS A 1 97 ? -7.387 -4.991 11.358 1.00 90.00 97 LYS A C 1
ATOM 790 O O . LYS A 1 97 ? -7.505 -6.206 11.244 1.00 90.00 97 LYS A O 1
ATOM 795 N N . GLN A 1 98 ? -8.358 -4.223 11.854 1.00 92.62 98 GLN A N 1
ATOM 796 C CA . GLN A 1 98 ? -9.671 -4.735 12.262 1.00 92.62 98 GLN A CA 1
ATOM 797 C C . GLN A 1 98 ? -10.442 -5.346 11.091 1.00 92.62 98 GLN A C 1
ATOM 799 O O . GLN A 1 98 ? -10.990 -6.433 11.234 1.00 92.62 98 GLN A O 1
ATOM 804 N N . ILE A 1 99 ? -10.453 -4.683 9.932 1.00 90.25 99 ILE A N 1
ATOM 805 C CA . ILE A 1 99 ? -11.112 -5.209 8.729 1.00 90.25 99 ILE A CA 1
ATOM 806 C C . ILE A 1 99 ? -10.464 -6.530 8.303 1.00 90.25 99 ILE A C 1
ATOM 808 O O . ILE A 1 99 ? -11.171 -7.493 8.032 1.00 90.25 99 ILE A O 1
ATOM 812 N N . ILE A 1 100 ? -9.131 -6.603 8.292 1.00 88.31 100 ILE A N 1
ATOM 813 C CA . ILE A 1 100 ? -8.407 -7.830 7.929 1.00 88.31 100 ILE A CA 1
ATOM 814 C C . ILE A 1 100 ? -8.723 -8.966 8.912 1.00 88.31 100 ILE A C 1
ATOM 816 O O . ILE A 1 100 ? -9.023 -10.072 8.468 1.00 88.31 100 ILE A O 1
ATOM 820 N N . HIS A 1 101 ? -8.718 -8.695 10.222 1.00 88.56 101 HIS A N 1
ATOM 821 C CA . HIS A 1 101 ? -9.095 -9.674 11.252 1.00 88.56 101 HIS A CA 1
ATOM 822 C C . HIS A 1 101 ? -10.561 -10.110 11.182 1.00 88.56 101 HIS A C 1
ATOM 824 O O . HIS A 1 101 ? -10.890 -11.191 11.644 1.00 88.56 101 HIS A O 1
ATOM 830 N N . ALA A 1 102 ? -11.457 -9.284 10.643 1.00 87.31 102 ALA A N 1
ATOM 831 C CA . ALA A 1 102 ? -12.843 -9.687 10.428 1.00 87.31 102 ALA A CA 1
ATOM 832 C C . ALA A 1 102 ? -12.995 -10.640 9.227 1.00 87.31 102 ALA A C 1
ATOM 834 O O . ALA A 1 102 ? -14.005 -11.333 9.127 1.00 87.31 102 ALA A O 1
ATOM 835 N N . ILE A 1 103 ? -12.021 -10.646 8.308 1.00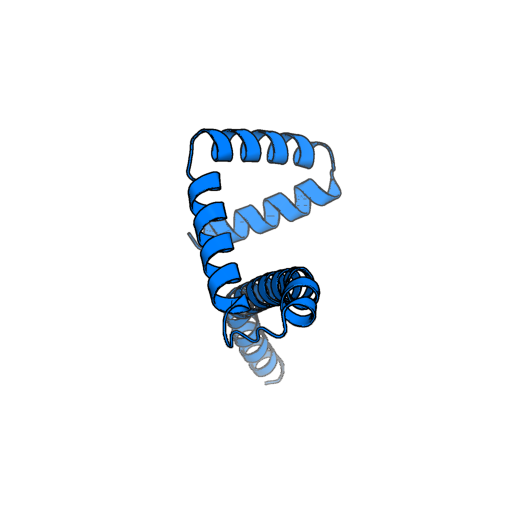 78.62 103 ILE A N 1
ATOM 836 C CA . ILE A 1 103 ? -12.023 -11.463 7.085 1.00 78.62 103 ILE A CA 1
ATOM 837 C C . ILE A 1 103 ? -11.209 -12.762 7.261 1.00 78.62 103 ILE A C 1
ATOM 839 O O . ILE A 1 103 ? -11.509 -13.742 6.582 1.00 78.62 103 ILE A O 1
ATOM 843 N N . THR A 1 104 ? -10.191 -12.769 8.134 1.00 72.75 104 THR A N 1
ATOM 844 C CA . THR A 1 104 ? -9.262 -13.898 8.374 1.00 72.75 104 THR A CA 1
ATOM 845 C C . THR A 1 104 ? -9.512 -14.547 9.724 1.00 72.75 104 THR A C 1
ATOM 847 O O . THR A 1 104 ? -9.641 -15.788 9.759 1.00 72.75 104 THR A O 1
#

Radius of gyration: 19.3 Å; chains: 1; bounding box: 59×25×44 Å

Secondary structure (DSSP, 8-state):
-HHHHHHHHHHHHHHHHHHHHHHHHHHHHHHHHHHHHHHHHHHTT---TTHHHHHHHHHHHHHHHHHHSHHHHHHHHHHHHHHTTSHHHHHHHHHHHHHHHHH-

Organism: NCBI:txid408172

pLDDT: mean 91.47, std 5.13, range [72.75, 97.0]

Sequence (104 aa):
MISHFRRIILTGLLAIVPVALTFYILKGIFTFLDNLTSPIFKEMDIYIPGLGILLTLLLVYFLGLFITNILGKRVLYWLEKFIKNIPLVNTIYNTIKQIIHAIT

InterPro domains:
  IPR007462 Protein CONTINUOUS VASCULAR RING 1-like [PF04367] (54-103)
  IPR007462 Protein CONTINUOUS VASCULAR RING 1-like [PTHR31876] (3-103)

Foldseek 3Di:
DVVVVVVVVVVVVVVCVVVVVVVVVLVVQLVVQCVVCVVVCVVVVHDDPCPSVVVSVVVVVVLVVLCPDPNNVVVVVVVLVVQVVPVVSNVVVVVVVVVVVVVD